Protein AF-A0A2E9VLZ0-F1 (afdb_monomer)

Structure (mmCIF, N/CA/C/O backbone):
data_AF-A0A2E9VLZ0-F1
#
_entry.id   AF-A0A2E9VLZ0-F1
#
loop_
_atom_site.group_PDB
_atom_site.id
_atom_site.type_symbol
_atom_site.label_atom_id
_atom_site.label_alt_id
_atom_site.label_comp_id
_atom_site.label_asym_id
_atom_site.label_entity_id
_atom_site.label_seq_id
_atom_site.pdbx_PDB_ins_code
_atom_site.Cartn_x
_atom_site.Cartn_y
_atom_site.Cartn_z
_atom_site.occupancy
_atom_site.B_iso_or_equiv
_atom_site.auth_seq_id
_atom_site.auth_comp_id
_atom_site.auth_asym_id
_atom_site.auth_atom_id
_atom_site.pdbx_PDB_model_num
ATOM 1 N N . ILE A 1 1 ? 18.991 -5.489 -15.939 1.00 73.06 1 ILE A N 1
ATOM 2 C CA . ILE A 1 1 ? 20.333 -5.704 -16.548 1.00 73.06 1 ILE A CA 1
ATOM 3 C C . ILE A 1 1 ? 20.232 -5.880 -18.065 1.00 73.06 1 ILE A C 1
ATOM 5 O O . ILE A 1 1 ? 20.855 -5.095 -18.763 1.00 73.06 1 ILE A O 1
ATOM 9 N N . SER A 1 2 ? 19.406 -6.803 -18.582 1.00 82.94 2 SER A N 1
ATOM 10 C CA . SER A 1 2 ? 19.211 -7.001 -20.037 1.00 82.94 2 SER A CA 1
ATOM 11 C C . SER A 1 2 ? 18.935 -5.701 -20.814 1.00 82.94 2 SER A C 1
ATOM 13 O O . SER A 1 2 ? 19.609 -5.440 -21.803 1.00 82.94 2 SER A O 1
ATOM 15 N N . ASP A 1 3 ? 18.049 -4.823 -20.329 1.00 86.44 3 ASP A N 1
ATOM 16 C CA . ASP A 1 3 ? 17.773 -3.556 -21.029 1.00 86.44 3 ASP A CA 1
ATOM 17 C C . ASP A 1 3 ? 19.005 -2.662 -21.176 1.00 86.44 3 ASP A C 1
ATOM 19 O O . ASP A 1 3 ? 19.260 -2.152 -22.260 1.00 86.44 3 ASP A O 1
ATOM 23 N N . LYS A 1 4 ? 19.823 -2.537 -20.125 1.00 84.00 4 LYS A N 1
ATOM 24 C CA . LYS A 1 4 ? 21.084 -1.783 -20.180 1.00 84.00 4 LYS A CA 1
ATOM 25 C C . LYS A 1 4 ? 22.075 -2.413 -21.165 1.00 84.00 4 LYS A C 1
ATOM 27 O O . LYS A 1 4 ? 22.739 -1.674 -21.880 1.00 84.00 4 LYS A O 1
ATOM 32 N N . LEU A 1 5 ? 22.141 -3.748 -21.223 1.00 92.00 5 LEU A N 1
ATOM 33 C CA . LEU A 1 5 ? 23.019 -4.486 -22.143 1.00 92.00 5 LEU A CA 1
ATOM 34 C C . LEU A 1 5 ? 22.610 -4.318 -23.611 1.00 92.00 5 LEU A C 1
ATOM 36 O O . LEU A 1 5 ? 23.466 -4.288 -24.485 1.00 92.00 5 LEU A O 1
ATOM 40 N N . HIS A 1 6 ? 21.314 -4.179 -23.882 1.00 93.06 6 HIS A N 1
ATOM 41 C CA . HIS A 1 6 ? 20.790 -3.960 -25.231 1.00 93.06 6 HIS A CA 1
ATOM 42 C C . HIS A 1 6 ? 20.546 -2.480 -25.554 1.00 93.06 6 HIS A C 1
ATOM 44 O O . HIS A 1 6 ? 19.823 -2.181 -26.501 1.00 93.06 6 HIS A O 1
ATOM 50 N N . HIS A 1 7 ? 21.097 -1.551 -24.762 1.00 89.31 7 HIS A N 1
ATOM 51 C CA . HIS A 1 7 ? 20.880 -0.106 -24.909 1.00 89.31 7 HIS A CA 1
ATOM 52 C C . HIS A 1 7 ? 19.392 0.305 -24.967 1.00 89.31 7 HIS A C 1
ATOM 54 O O . HIS A 1 7 ? 19.037 1.336 -25.536 1.00 89.31 7 HIS A O 1
ATOM 60 N N . ARG A 1 8 ? 18.505 -0.486 -24.352 1.00 89.81 8 ARG A N 1
ATOM 61 C CA . ARG A 1 8 ? 17.085 -0.163 -24.187 1.00 89.81 8 ARG A CA 1
ATOM 62 C C . ARG A 1 8 ? 16.882 0.692 -22.942 1.00 89.81 8 ARG A C 1
ATOM 64 O O . ARG A 1 8 ? 17.610 0.582 -21.950 1.00 89.81 8 ARG A O 1
ATOM 71 N N . LYS A 1 9 ? 15.848 1.534 -22.973 1.00 86.62 9 L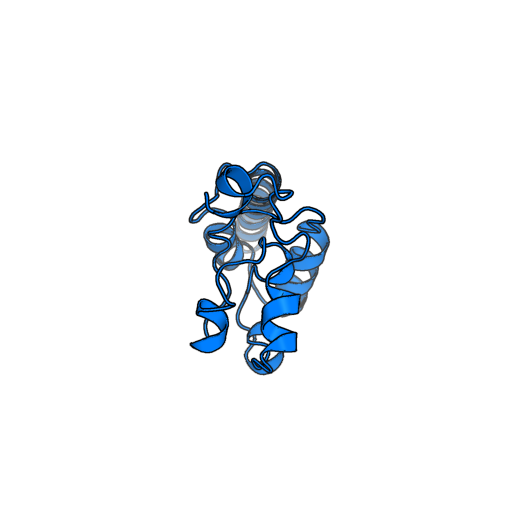YS A N 1
ATOM 72 C CA . LYS A 1 9 ? 15.420 2.293 -21.796 1.00 86.62 9 LYS A CA 1
ATOM 73 C C . LYS A 1 9 ? 14.975 1.307 -20.716 1.00 86.62 9 LYS A C 1
ATOM 75 O O . LYS A 1 9 ? 14.099 0.484 -20.955 1.00 86.62 9 LYS A O 1
ATOM 80 N N . PHE A 1 10 ? 15.588 1.401 -19.538 1.00 86.00 10 PHE A N 1
ATOM 81 C CA . PHE A 1 10 ? 15.165 0.629 -18.377 1.00 86.00 10 PHE A CA 1
ATOM 82 C C . PHE A 1 10 ? 13.757 1.073 -17.984 1.00 86.00 10 PHE A C 1
ATOM 84 O O . PHE A 1 10 ? 13.555 2.241 -17.646 1.00 86.00 10 PHE A O 1
ATOM 91 N N . SER A 1 11 ? 12.800 0.153 -18.077 1.00 82.94 11 SER A N 1
ATOM 92 C CA . SER A 1 11 ? 11.405 0.428 -17.761 1.00 82.94 11 SER A CA 1
ATOM 93 C C . SER A 1 11 ? 11.044 -0.250 -16.451 1.00 82.94 11 SER A C 1
ATOM 95 O O . SER A 1 11 ? 10.895 -1.467 -16.387 1.00 82.94 11 SER A O 1
ATOM 97 N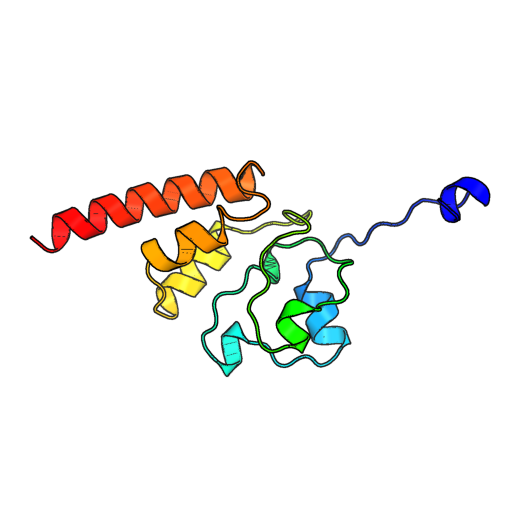 N . VAL A 1 12 ? 10.882 0.557 -15.411 1.00 85.62 12 VAL A N 1
ATOM 98 C CA . VAL A 1 12 ? 10.157 0.156 -14.204 1.00 85.62 12 VAL A CA 1
ATOM 99 C C . VAL A 1 12 ? 8.687 0.532 -14.373 1.00 85.62 12 VAL A C 1
ATOM 101 O O . VAL A 1 12 ? 8.410 1.536 -15.033 1.00 85.62 12 VAL A O 1
ATOM 104 N N . PRO A 1 13 ? 7.745 -0.261 -13.832 1.00 89.44 13 PRO A N 1
ATOM 105 C CA . PRO A 1 13 ? 6.347 0.147 -13.768 1.00 89.44 13 PRO A CA 1
ATOM 106 C C . PRO A 1 13 ? 6.211 1.521 -13.098 1.00 89.44 13 PRO A C 1
ATOM 108 O O . PRO A 1 13 ? 7.008 1.863 -12.230 1.00 89.44 13 PRO A O 1
ATOM 111 N N . ASP A 1 14 ? 5.203 2.298 -13.465 1.00 90.25 14 ASP A N 1
ATOM 112 C CA . ASP A 1 14 ? 4.884 3.604 -12.866 1.00 90.25 14 ASP A CA 1
ATOM 113 C C . ASP A 1 14 ? 3.536 3.593 -12.125 1.00 90.25 14 ASP A C 1
ATOM 115 O O . ASP A 1 14 ? 3.061 4.618 -11.639 1.00 90.25 14 ASP A O 1
ATOM 119 N N . HIS A 1 15 ? 2.923 2.414 -12.012 1.00 94.56 15 HIS A N 1
ATOM 120 C CA . HIS A 1 15 ? 1.615 2.195 -11.407 1.00 94.56 15 HIS A CA 1
ATOM 121 C C . HIS A 1 15 ? 1.700 1.408 -10.092 1.00 94.56 15 HIS A C 1
ATOM 123 O O . HIS A 1 15 ? 2.717 0.790 -9.769 1.00 94.56 15 HIS A O 1
ATOM 129 N N . SER A 1 16 ? 0.602 1.402 -9.332 1.00 97.25 16 SER A N 1
ATOM 130 C CA . SER A 1 16 ? 0.502 0.637 -8.087 1.00 97.25 16 SER A CA 1
ATOM 131 C C . SER A 1 16 ? 0.096 -0.821 -8.304 1.00 97.25 16 SER A C 1
ATOM 133 O O . SER A 1 16 ? -0.535 -1.172 -9.304 1.00 97.25 16 SER A O 1
ATOM 135 N N . VAL A 1 17 ? 0.384 -1.682 -7.325 1.00 97.56 17 VAL A N 1
ATOM 136 C CA . VAL A 1 17 ? 0.034 -3.117 -7.344 1.00 97.56 17 VAL A CA 1
ATOM 137 C C . VAL A 1 17 ? -1.451 -3.360 -7.648 1.00 97.56 17 VAL A C 1
ATOM 139 O O . VAL A 1 17 ? -1.794 -4.375 -8.251 1.00 97.56 17 VAL A O 1
ATOM 142 N N . CYS A 1 18 ? -2.346 -2.427 -7.304 1.00 96.81 18 CYS A N 1
ATOM 143 C CA . CYS A 1 18 ? -3.765 -2.519 -7.652 1.00 9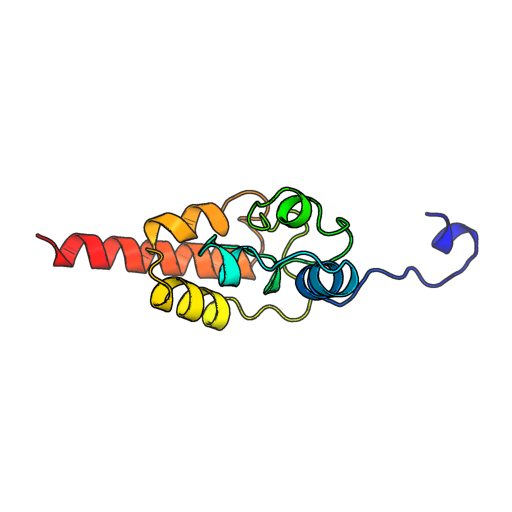6.81 18 CYS A CA 1
ATOM 144 C C . CYS A 1 18 ? -4.019 -2.767 -9.143 1.00 96.81 18 CYS A C 1
ATOM 146 O O . CYS A 1 18 ? -4.890 -3.573 -9.478 1.00 96.81 18 CYS A O 1
ATOM 148 N N . ARG A 1 19 ? -3.266 -2.120 -10.041 1.00 96.38 19 ARG A N 1
ATOM 149 C CA . ARG A 1 19 ? -3.431 -2.330 -11.484 1.00 96.38 19 ARG A CA 1
ATOM 150 C C . ARG A 1 19 ? -3.057 -3.759 -11.880 1.00 96.38 19 ARG A C 1
ATOM 152 O O . ARG A 1 19 ? -3.816 -4.385 -12.616 1.00 96.38 19 ARG A O 1
ATOM 159 N N . ASP A 1 20 ? -1.973 -4.302 -11.327 1.00 97.00 20 ASP A N 1
ATOM 160 C CA . ASP A 1 20 ? -1.569 -5.698 -11.548 1.00 97.00 20 ASP A CA 1
ATOM 161 C C . ASP A 1 20 ? -2.638 -6.673 -11.029 1.00 97.00 20 ASP A C 1
ATOM 163 O O . ASP A 1 20 ? -3.040 -7.582 -11.753 1.00 97.00 20 ASP A O 1
ATOM 167 N N . CYS A 1 21 ? -3.168 -6.449 -9.817 1.00 97.94 21 CYS A N 1
ATOM 168 C CA . CYS A 1 21 ? -4.247 -7.267 -9.252 1.00 97.94 21 CYS A CA 1
ATOM 169 C C . CYS A 1 21 ? -5.463 -7.334 -10.182 1.00 97.94 21 CYS A C 1
ATOM 171 O O . CYS A 1 21 ? -6.015 -8.412 -10.405 1.00 97.94 21 CYS A O 1
ATOM 173 N N . LYS A 1 22 ? -5.887 -6.187 -10.728 1.00 97.12 22 LYS A N 1
ATOM 174 C CA . LYS A 1 22 ? -7.053 -6.110 -11.618 1.00 97.12 22 LYS A CA 1
ATOM 175 C C . LYS A 1 22 ? -6.787 -6.751 -12.974 1.00 97.12 22 LYS A C 1
ATOM 177 O O . LYS A 1 22 ? -7.627 -7.514 -13.432 1.00 97.12 22 LYS A O 1
ATOM 182 N N . LEU A 1 23 ? -5.618 -6.515 -13.572 1.00 97.06 23 LEU A N 1
ATOM 183 C CA . LEU A 1 23 ? -5.224 -7.160 -14.830 1.00 97.06 23 LEU A CA 1
ATOM 184 C C . LEU A 1 23 ? -5.142 -8.689 -14.704 1.00 97.06 23 LEU A C 1
ATOM 186 O O . LEU A 1 23 ? -5.399 -9.401 -15.669 1.00 97.06 23 LEU A O 1
ATOM 190 N N . GLN A 1 24 ? -4.814 -9.197 -13.514 1.00 97.06 24 GLN A N 1
ATOM 191 C CA . GLN A 1 24 ? -4.761 -10.630 -13.221 1.00 97.06 24 GLN A CA 1
ATOM 192 C C . GLN A 1 24 ? -6.082 -11.217 -12.695 1.00 97.06 24 GLN A C 1
ATOM 194 O O . GLN A 1 24 ? -6.105 -12.384 -12.308 1.00 97.06 24 GLN A O 1
ATOM 199 N N . ASN A 1 25 ? -7.175 -10.444 -12.671 1.00 97.38 25 ASN A N 1
ATOM 200 C CA . ASN A 1 25 ? -8.480 -10.858 -12.139 1.00 97.38 25 ASN A CA 1
ATOM 201 C C . ASN A 1 25 ? -8.432 -11.364 -10.684 1.00 97.38 25 ASN A C 1
ATOM 203 O O . ASN A 1 25 ? -9.204 -12.236 -10.285 1.00 97.38 25 ASN A O 1
ATOM 207 N N . ILE A 1 26 ? -7.531 -10.814 -9.869 1.00 98.06 26 ILE A N 1
ATOM 208 C CA . ILE A 1 26 ? -7.466 -11.130 -8.443 1.00 98.06 26 ILE A CA 1
ATOM 209 C C . ILE A 1 26 ? -8.605 -10.395 -7.729 1.00 98.06 26 ILE A C 1
ATOM 211 O O . ILE A 1 26 ? -8.735 -9.168 -7.812 1.00 98.06 26 ILE A O 1
ATOM 215 N N . VAL A 1 27 ? -9.431 -11.149 -6.999 1.00 97.81 27 VAL A N 1
ATOM 216 C CA . VAL A 1 27 ? -10.500 -10.592 -6.160 1.00 97.81 27 VAL A CA 1
ATOM 217 C C . VAL A 1 27 ? -9.885 -9.662 -5.112 1.00 97.81 27 VAL A C 1
ATOM 219 O O . VAL A 1 27 ? -8.953 -10.038 -4.402 1.00 97.81 27 VAL A O 1
ATOM 222 N N . CYS A 1 28 ? -10.401 -8.434 -5.017 1.00 98.00 28 CYS A N 1
ATOM 223 C CA . CYS A 1 28 ? -9.885 -7.441 -4.077 1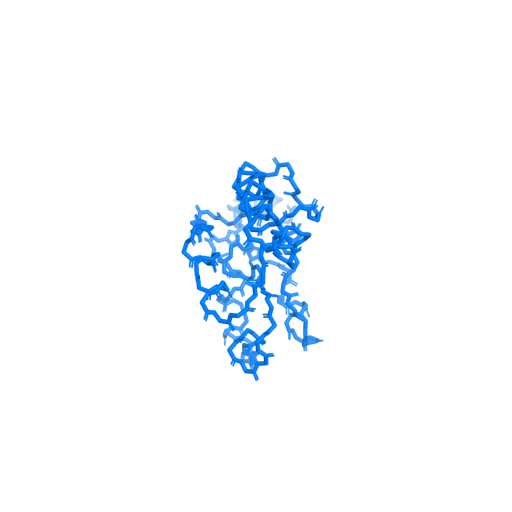.00 98.00 28 CYS A CA 1
ATOM 224 C C . CYS A 1 28 ? -10.150 -7.891 -2.638 1.00 98.00 28 CYS A C 1
ATOM 226 O O . CYS A 1 28 ? -11.302 -7.940 -2.219 1.00 98.00 28 CYS A O 1
ATOM 228 N N . VAL A 1 29 ? -9.089 -8.192 -1.888 1.00 98.00 29 VAL A N 1
ATOM 229 C CA . VAL A 1 29 ? -9.188 -8.671 -0.501 1.00 98.00 29 VAL A CA 1
ATOM 230 C C . VAL A 1 29 ? -9.756 -7.622 0.454 1.00 98.00 29 VAL A C 1
ATOM 232 O O . VAL A 1 29 ? -10.474 -7.987 1.375 1.00 98.00 29 VAL A O 1
ATOM 235 N N . SER A 1 30 ? -9.505 -6.335 0.206 1.00 97.25 30 SER A N 1
ATOM 236 C CA . SER A 1 30 ? -10.057 -5.256 1.033 1.00 97.25 30 SER A CA 1
ATOM 237 C C . SER A 1 30 ? -11.563 -5.143 0.854 1.00 97.25 30 SER A C 1
ATOM 239 O O . SER A 1 30 ? -12.295 -5.185 1.823 1.00 97.25 30 SER A O 1
ATOM 241 N N . VAL A 1 31 ? -12.050 -5.147 -0.388 1.00 96.56 31 VAL A N 1
ATOM 242 C CA . VAL A 1 31 ? -13.495 -5.038 -0.653 1.00 96.56 31 VAL A CA 1
ATOM 243 C C . VAL A 1 31 ? -14.243 -6.333 -0.331 1.00 96.56 31 VAL A C 1
ATOM 245 O O . VAL A 1 31 ? -15.331 -6.301 0.225 1.00 96.56 31 VAL A O 1
ATOM 248 N N . ALA A 1 32 ? -13.697 -7.489 -0.711 1.00 97.19 32 ALA A N 1
ATOM 249 C CA . ALA A 1 32 ? -14.415 -8.756 -0.582 1.00 97.19 32 ALA A CA 1
ATOM 250 C C . ALA A 1 32 ? -14.333 -9.366 0.824 1.00 97.19 32 ALA A C 1
ATOM 252 O O . ALA A 1 32 ? -15.095 -10.284 1.120 1.00 97.19 32 ALA A O 1
ATOM 253 N N . ARG A 1 33 ? -13.358 -8.950 1.643 1.00 96.12 33 ARG A N 1
ATOM 254 C CA . ARG A 1 33 ? -13.064 -9.585 2.937 1.00 96.12 33 ARG A CA 1
ATOM 255 C C . ARG A 1 33 ? -12.721 -8.605 4.063 1.00 96.12 33 ARG A C 1
ATOM 257 O O . ARG A 1 33 ? -12.403 -9.089 5.142 1.00 96.12 33 ARG A O 1
ATOM 264 N N . GLY A 1 34 ? -12.721 -7.290 3.826 1.00 96.06 34 GLY A N 1
ATOM 265 C CA . GLY A 1 34 ? -12.318 -6.303 4.839 1.00 96.06 34 GLY A CA 1
ATOM 266 C C . GLY A 1 34 ? -10.862 -6.464 5.288 1.00 96.06 34 GLY A C 1
ATOM 267 O O . GLY A 1 34 ? -10.543 -6.266 6.451 1.00 96.06 34 GLY A O 1
ATOM 268 N N . ILE A 1 35 ? -9.970 -6.947 4.411 1.00 97.62 35 ILE A N 1
ATOM 269 C CA . ILE A 1 35 ? -8.550 -7.123 4.758 1.00 97.62 35 ILE A CA 1
ATOM 270 C C . ILE A 1 35 ? -7.783 -5.837 4.411 1.00 97.62 35 ILE A C 1
ATOM 272 O O . ILE A 1 35 ? -7.755 -5.457 3.228 1.00 97.62 35 ILE A O 1
ATOM 276 N N . PRO A 1 36 ? -7.079 -5.208 5.370 1.00 97.69 36 PRO A N 1
ATOM 277 C CA . PRO A 1 36 ? -6.344 -3.982 5.107 1.00 97.69 36 PRO A CA 1
ATOM 278 C C . PRO A 1 36 ? -5.162 -4.280 4.172 1.00 97.69 36 PRO A C 1
ATOM 280 O O . PRO A 1 36 ? -4.498 -5.318 4.260 1.00 97.69 36 PRO A O 1
ATOM 283 N N . CYS A 1 37 ? -4.939 -3.411 3.186 1.00 98.00 37 CYS A N 1
ATOM 284 C CA . CYS A 1 37 ? -4.045 -3.697 2.064 1.00 98.00 37 CYS A CA 1
ATOM 285 C C . CYS A 1 37 ? -3.353 -2.429 1.566 1.00 98.00 37 CYS A C 1
ATOM 287 O O . CYS A 1 37 ? -4.020 -1.503 1.112 1.00 98.00 37 CYS A O 1
ATOM 289 N N . LEU A 1 38 ? -2.017 -2.431 1.513 1.00 98.00 38 LEU A N 1
ATOM 290 C CA . LEU A 1 38 ? -1.233 -1.316 0.956 1.00 98.00 38 LEU A CA 1
ATOM 291 C C . LEU A 1 38 ? -1.112 -1.341 -0.571 1.00 98.00 38 LEU A C 1
ATOM 293 O O . LEU A 1 38 ? -0.373 -0.550 -1.154 1.00 98.00 38 LEU A O 1
ATOM 297 N N . GLY A 1 39 ? -1.834 -2.235 -1.249 1.00 97.69 39 GLY A N 1
ATOM 298 C CA . GLY A 1 39 ? -1.774 -2.405 -2.703 1.00 97.69 39 GLY A CA 1
ATOM 299 C C . GLY A 1 39 ? -1.960 -1.104 -3.499 1.00 97.69 39 GLY A C 1
ATOM 300 O O . GLY A 1 39 ? -1.234 -0.919 -4.476 1.00 97.69 39 GLY A O 1
ATOM 301 N N . PRO A 1 40 ? -2.856 -0.180 -3.089 1.00 97.06 40 PRO A N 1
ATOM 302 C CA . PRO A 1 40 ? -3.021 1.111 -3.759 1.00 97.06 40 PRO A CA 1
ATOM 303 C C . PRO A 1 40 ? -1.789 2.015 -3.687 1.00 97.06 40 PRO A C 1
ATOM 305 O O . PRO A 1 40 ? -1.575 2.807 -4.597 1.00 97.06 40 PRO A O 1
ATOM 308 N N . LEU A 1 41 ? -0.987 1.872 -2.632 1.00 97.50 41 LEU A N 1
ATOM 309 C CA . LEU A 1 41 ? 0.168 2.716 -2.330 1.00 97.50 41 LEU A CA 1
ATOM 310 C C . LEU A 1 41 ? 1.491 2.081 -2.747 1.00 97.50 41 LEU A C 1
ATOM 312 O O . LEU A 1 41 ? 2.515 2.741 -2.697 1.00 97.50 41 LEU A O 1
ATOM 316 N N . THR A 1 42 ? 1.500 0.800 -3.113 1.00 97.44 42 THR A N 1
ATOM 317 C CA . THR A 1 42 ? 2.740 0.045 -3.317 1.00 97.44 42 THR A CA 1
ATOM 318 C C . THR A 1 42 ? 3.132 0.012 -4.782 1.00 97.44 42 THR A C 1
ATOM 320 O O . THR A 1 42 ? 2.295 -0.278 -5.639 1.00 97.44 42 THR A O 1
ATOM 323 N N . GLN A 1 43 ? 4.412 0.233 -5.063 1.00 96.69 43 GLN A N 1
ATOM 324 C CA . GLN A 1 43 ? 5.007 0.118 -6.389 1.00 96.69 43 GLN A CA 1
ATOM 325 C C . GLN A 1 43 ? 4.799 -1.283 -7.001 1.00 96.69 43 GLN A C 1
ATOM 327 O O . GLN A 1 43 ? 5.043 -2.307 -6.359 1.00 96.69 43 GLN A O 1
ATOM 332 N N . ALA A 1 44 ? 4.342 -1.338 -8.255 1.00 96.19 44 ALA A N 1
ATOM 333 C CA . ALA A 1 44 ? 4.121 -2.593 -8.975 1.00 96.19 44 ALA A CA 1
ATOM 334 C C . ALA A 1 44 ? 5.428 -3.304 -9.381 1.00 96.19 44 ALA A C 1
ATOM 336 O O . ALA A 1 44 ? 6.514 -2.722 -9.363 1.00 96.19 44 ALA A O 1
ATOM 337 N N . GLY A 1 45 ? 5.309 -4.575 -9.785 1.00 94.44 45 GLY A N 1
ATOM 338 C CA . GLY A 1 45 ? 6.438 -5.416 -10.217 1.00 94.44 45 GLY A CA 1
ATOM 339 C C . GLY A 1 45 ? 6.621 -6.711 -9.418 1.00 94.44 45 GLY A C 1
ATOM 340 O O . GLY A 1 45 ? 7.334 -7.605 -9.863 1.00 94.44 45 GLY A O 1
ATOM 341 N N . CYS A 1 46 ? 5.938 -6.862 -8.280 1.00 95.31 46 CYS A N 1
ATOM 342 C CA . CYS A 1 46 ? 5.958 -8.087 -7.467 1.00 95.31 46 CYS A CA 1
ATOM 343 C C . CYS A 1 46 ? 4.992 -9.179 -7.967 1.00 95.31 46 CYS A C 1
ATOM 345 O O . CYS A 1 46 ? 4.871 -10.236 -7.348 1.00 95.31 46 CYS A O 1
ATOM 347 N N . GLY A 1 47 ? 4.255 -8.912 -9.052 1.00 95.31 47 GLY A N 1
ATOM 348 C CA . GLY A 1 47 ? 3.281 -9.841 -9.628 1.00 95.31 47 GLY A CA 1
ATOM 349 C C . GLY A 1 47 ? 2.043 -10.074 -8.758 1.00 95.31 47 GLY A C 1
ATOM 350 O O . GLY A 1 47 ? 1.434 -11.135 -8.866 1.00 95.31 47 GLY A O 1
ATOM 351 N N . ALA A 1 48 ? 1.700 -9.122 -7.879 1.00 97.25 48 ALA A N 1
ATOM 352 C CA . ALA A 1 48 ? 0.542 -9.195 -6.981 1.00 97.25 48 ALA A CA 1
ATOM 353 C C . ALA A 1 48 ? 0.480 -10.496 -6.152 1.00 97.25 48 ALA A C 1
ATOM 355 O O . ALA A 1 48 ? -0.594 -11.048 -5.895 1.00 97.25 48 ALA A O 1
ATOM 356 N N . ILE A 1 49 ? 1.643 -10.990 -5.713 1.00 97.25 49 ILE A N 1
ATOM 357 C CA . ILE A 1 49 ? 1.749 -12.295 -5.056 1.00 97.25 49 ILE A CA 1
ATOM 358 C C . ILE A 1 49 ? 0.932 -12.383 -3.756 1.00 97.25 49 ILE A C 1
ATOM 360 O O . ILE A 1 49 ? 0.215 -13.360 -3.571 1.00 97.25 49 ILE A O 1
ATOM 364 N N . CYS A 1 50 ? 0.955 -11.372 -2.876 1.00 97.62 50 CYS A N 1
ATOM 365 C CA . CYS A 1 50 ? 0.225 -11.448 -1.599 1.00 97.62 50 CYS A CA 1
ATOM 366 C C . CYS A 1 50 ? -1.304 -11.516 -1.803 1.00 97.62 50 CYS A C 1
ATOM 368 O O . CYS A 1 50 ? -1.924 -12.445 -1.276 1.00 97.62 50 CYS A O 1
ATOM 370 N N . PRO A 1 51 ? -1.920 -10.631 -2.619 1.00 97.88 51 PRO A N 1
ATOM 371 C CA . PRO A 1 51 ? -3.353 -10.711 -2.916 1.00 97.88 51 PRO A CA 1
ATOM 372 C C . PRO A 1 51 ? -3.774 -12.011 -3.608 1.00 97.88 51 PRO A C 1
ATOM 374 O O . PRO A 1 51 ? -4.860 -12.522 -3.331 1.00 97.88 51 PRO A O 1
ATOM 377 N N . ARG A 1 52 ? -2.908 -12.595 -4.450 1.00 97.12 52 ARG A N 1
ATOM 378 C CA . ARG A 1 52 ? -3.160 -13.893 -5.101 1.00 97.12 52 ARG A CA 1
ATOM 379 C C . ARG A 1 52 ? -3.368 -15.027 -4.095 1.00 97.12 52 ARG A C 1
ATOM 381 O O . ARG A 1 52 ? -4.152 -15.933 -4.353 1.00 97.12 52 ARG A O 1
ATOM 388 N N . PHE A 1 53 ? -2.705 -14.943 -2.944 1.00 97.12 53 PHE A N 1
ATOM 389 C CA . PHE A 1 53 ? -2.848 -15.874 -1.823 1.00 97.12 53 PHE A CA 1
ATOM 390 C C . PHE A 1 53 ? -3.731 -15.316 -0.701 1.00 97.12 53 PHE A C 1
ATOM 392 O O . PHE A 1 53 ? -3.571 -15.682 0.462 1.00 97.12 53 PHE A O 1
ATOM 399 N N . HIS A 1 54 ? -4.679 -14.441 -1.046 1.00 96.50 54 HIS A N 1
ATOM 400 C CA . HIS A 1 54 ? -5.702 -13.931 -0.136 1.00 96.50 54 HIS A CA 1
ATOM 401 C C . HIS A 1 54 ? -5.185 -13.134 1.068 1.00 96.50 54 HIS A C 1
ATOM 403 O O . HIS A 1 54 ? -5.822 -13.116 2.121 1.00 96.50 54 HIS A O 1
ATOM 409 N N . ARG A 1 55 ? -4.050 -12.451 0.914 1.00 97.00 55 ARG A N 1
ATOM 410 C CA . ARG A 1 55 ? -3.508 -11.544 1.931 1.00 97.00 55 ARG A CA 1
ATOM 411 C C . ARG A 1 55 ? -3.509 -10.102 1.442 1.00 97.00 55 ARG A C 1
ATOM 413 O O . ARG A 1 55 ? -3.407 -9.847 0.242 1.00 97.00 55 ARG A O 1
ATOM 420 N N . GLY A 1 56 ? -3.573 -9.159 2.379 1.00 97.44 56 GLY A N 1
ATOM 421 C CA . GLY A 1 56 ? -3.275 -7.757 2.100 1.00 97.44 56 GLY A CA 1
ATOM 422 C C . GLY A 1 56 ? -1.858 -7.601 1.542 1.00 97.44 56 GLY A C 1
ATOM 423 O O . GLY A 1 56 ? -0.954 -8.373 1.866 1.00 97.44 56 GLY A O 1
ATOM 424 N N . CYS A 1 57 ? -1.657 -6.622 0.664 1.00 98.00 57 CYS A N 1
ATOM 425 C CA . CYS A 1 57 ? -0.318 -6.246 0.229 1.00 98.00 57 CYS A CA 1
ATOM 426 C C . CYS A 1 57 ? 0.431 -5.591 1.394 1.00 98.00 57 CYS A C 1
ATOM 428 O O . CYS A 1 57 ? -0.113 -4.708 2.055 1.00 98.00 57 CYS A O 1
ATOM 430 N N . TYR A 1 58 ? 1.679 -6.009 1.600 1.00 96.94 58 TYR A N 1
ATOM 43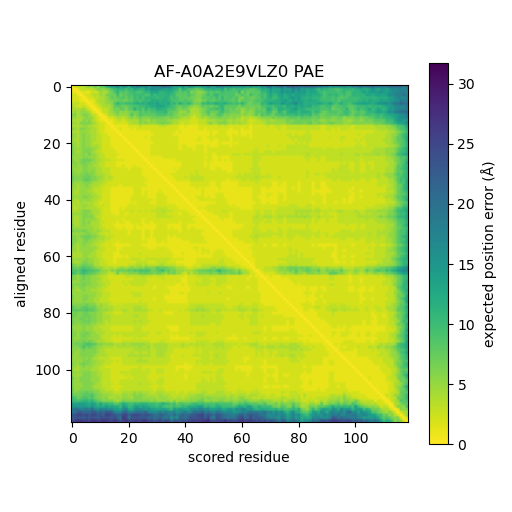1 C CA . TYR A 1 58 ? 2.517 -5.560 2.71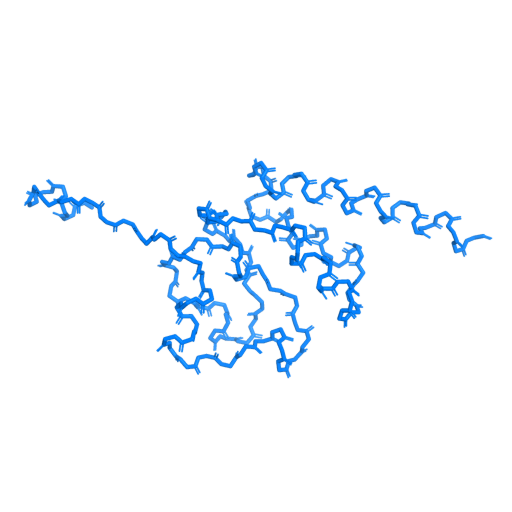4 1.00 96.94 58 TYR A CA 1
ATOM 432 C C . TYR A 1 58 ? 3.347 -4.304 2.429 1.00 96.94 58 TYR A C 1
ATOM 434 O O .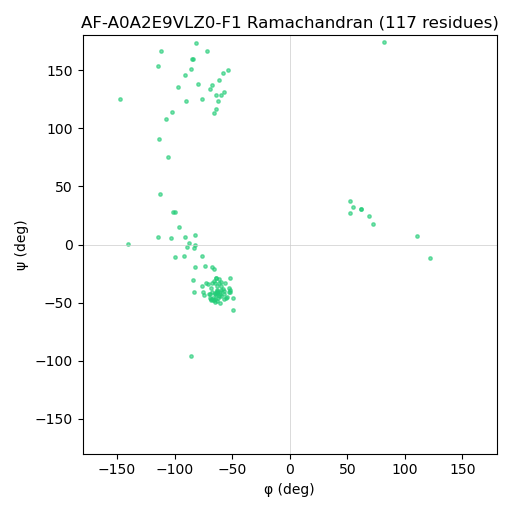 TYR A 1 58 ? 4.107 -3.886 3.292 1.00 96.94 58 TYR A O 1
ATOM 442 N N . GLY A 1 59 ? 3.295 -3.738 1.220 1.00 96.81 59 GLY A N 1
ATOM 443 C CA . GLY A 1 59 ? 4.100 -2.550 0.915 1.00 96.81 59 GLY A CA 1
ATOM 444 C C . GLY A 1 59 ? 5.600 -2.795 0.755 1.00 96.81 59 GLY A C 1
ATOM 445 O O . GLY A 1 59 ? 6.376 -1.847 0.810 1.00 96.81 59 GLY A O 1
ATOM 446 N N . CYS A 1 60 ? 6.045 -4.039 0.536 1.00 96.69 60 CYS A N 1
ATOM 447 C CA . CYS A 1 60 ? 7.474 -4.382 0.507 1.00 96.69 60 CYS A CA 1
ATOM 448 C C . CYS A 1 60 ? 8.271 -3.766 -0.658 1.00 96.69 60 CYS A C 1
ATOM 450 O O . CYS A 1 60 ? 9.484 -3.633 -0.544 1.00 96.69 60 CYS A O 1
ATOM 452 N N . PHE A 1 61 ? 7.621 -3.363 -1.754 1.00 95.81 61 PHE A N 1
ATOM 453 C CA . PHE A 1 61 ? 8.282 -2.688 -2.885 1.00 95.81 61 PHE A CA 1
ATOM 454 C C . PHE A 1 61 ? 8.356 -1.161 -2.704 1.00 95.81 61 PHE A C 1
ATOM 456 O O . PHE A 1 61 ? 8.889 -0.470 -3.568 1.00 95.81 61 PHE A O 1
ATOM 463 N N . GLY A 1 62 ? 7.854 -0.649 -1.576 1.00 95.31 62 GLY A N 1
ATOM 464 C CA . GLY A 1 62 ? 7.845 0.771 -1.250 1.00 95.31 62 GLY A CA 1
ATOM 465 C C . GLY A 1 62 ? 6.685 1.537 -1.892 1.00 95.31 62 GLY A C 1
ATOM 466 O O . GLY A 1 62 ? 5.903 0.957 -2.661 1.00 95.31 62 GLY A O 1
ATOM 467 N N . PRO A 1 63 ? 6.549 2.828 -1.547 1.00 96.19 63 PRO A N 1
ATOM 468 C CA . PRO A 1 63 ? 5.520 3.697 -2.094 1.00 96.19 63 PRO A CA 1
ATOM 469 C C . PRO A 1 63 ? 5.663 3.849 -3.615 1.00 96.19 63 PRO A C 1
ATOM 471 O O . PRO A 1 63 ? 6.771 3.905 -4.151 1.00 96.19 63 PRO A O 1
ATOM 474 N N . CYS A 1 64 ? 4.539 3.889 -4.327 1.00 95.50 64 CYS A N 1
ATOM 475 C CA . CYS A 1 64 ? 4.506 4.166 -5.761 1.00 95.50 64 CYS A CA 1
ATOM 476 C C . CYS A 1 64 ? 4.581 5.678 -6.041 1.00 95.50 64 CYS A C 1
ATOM 478 O O . CYS A 1 64 ? 4.505 6.511 -5.139 1.00 95.50 64 CYS A O 1
ATOM 480 N N . HIS A 1 65 ? 4.699 6.056 -7.317 1.00 88.69 65 HIS A N 1
ATOM 481 C CA . HIS A 1 65 ? 4.862 7.463 -7.699 1.00 88.69 65 HIS A CA 1
ATOM 482 C C . HIS A 1 65 ? 3.723 8.383 -7.215 1.00 88.69 65 HIS A C 1
ATOM 484 O O . HIS A 1 65 ? 3.977 9.513 -6.807 1.00 88.69 65 HIS A O 1
ATOM 490 N N . GLN A 1 66 ? 2.475 7.907 -7.241 1.00 86.75 66 GLN A N 1
ATOM 491 C CA . GLN A 1 66 ? 1.311 8.646 -6.747 1.00 86.75 66 GLN A CA 1
ATOM 492 C C . GLN A 1 66 ? 0.730 7.947 -5.521 1.00 86.75 66 GLN A C 1
ATOM 494 O O . GLN A 1 66 ? -0.137 7.081 -5.633 1.00 86.75 66 GLN A O 1
ATOM 499 N N . THR A 1 67 ? 1.217 8.341 -4.347 1.00 92.12 67 THR A N 1
ATOM 500 C CA . THR A 1 67 ? 0.811 7.754 -3.070 1.00 92.12 67 THR A CA 1
ATOM 501 C C . THR A 1 67 ? -0.170 8.683 -2.348 1.00 92.12 67 THR A C 1
ATOM 503 O O . THR A 1 67 ? 0.201 9.780 -1.942 1.00 92.12 67 THR A O 1
ATOM 506 N N . ASN A 1 68 ? -1.423 8.247 -2.174 1.00 95.94 68 ASN A N 1
ATOM 507 C CA . ASN A 1 68 ? -2.434 8.943 -1.364 1.00 95.94 68 ASN A CA 1
ATOM 508 C C . ASN A 1 68 ? -2.647 8.195 -0.040 1.00 95.94 68 ASN A C 1
ATOM 510 O O . ASN A 1 68 ? -3.614 7.443 0.110 1.00 95.94 68 ASN A O 1
ATOM 514 N N . THR A 1 69 ? -1.693 8.340 0.884 1.00 97.00 69 THR A N 1
ATOM 515 C CA . THR A 1 69 ? -1.734 7.648 2.178 1.00 97.00 69 THR A CA 1
ATOM 516 C C . THR A 1 69 ? -2.934 8.077 3.018 1.00 97.00 69 THR A C 1
ATOM 518 O O . THR A 1 69 ? -3.608 7.212 3.575 1.00 97.00 69 THR A O 1
ATOM 521 N N . ASP A 1 70 ? -3.247 9.373 3.044 1.00 96.38 70 ASP A N 1
ATOM 522 C CA . ASP A 1 70 ? -4.366 9.935 3.808 1.00 96.38 70 ASP A CA 1
ATOM 523 C C . ASP A 1 70 ? -5.699 9.347 3.336 1.00 96.38 70 ASP A C 1
ATOM 525 O O . ASP A 1 70 ? -6.447 8.776 4.123 1.00 96.38 70 ASP A O 1
ATOM 529 N N . GLY A 1 71 ? -5.952 9.366 2.023 1.00 97.12 71 GLY A N 1
ATOM 530 C CA . GLY A 1 71 ? -7.191 8.831 1.461 1.00 97.12 71 GLY A CA 1
ATOM 531 C C . GLY A 1 71 ? -7.367 7.326 1.678 1.00 97.12 71 GLY A C 1
ATOM 532 O O . GLY A 1 71 ? -8.490 6.875 1.902 1.00 97.12 71 GLY A O 1
ATOM 533 N N . LEU A 1 72 ? -6.283 6.537 1.630 1.00 97.31 72 LEU A N 1
ATOM 534 C CA . LEU A 1 72 ? -6.372 5.109 1.953 1.00 97.31 72 LEU A CA 1
ATOM 535 C C . LEU A 1 72 ? -6.653 4.893 3.443 1.00 97.31 72 LEU A C 1
ATOM 537 O O . LEU A 1 72 ? -7.468 4.042 3.787 1.00 97.31 72 LEU A O 1
ATOM 541 N N . THR A 1 73 ? -5.982 5.647 4.308 1.00 97.69 73 THR A N 1
ATOM 542 C CA . THR A 1 73 ? -6.115 5.520 5.763 1.00 97.69 73 THR A CA 1
ATOM 543 C C . THR A 1 73 ? -7.524 5.898 6.210 1.00 97.69 73 THR A C 1
ATOM 545 O O . THR A 1 73 ? -8.175 5.113 6.893 1.00 97.69 73 THR A O 1
ATOM 548 N N . ASP A 1 74 ? -8.049 7.022 5.720 1.00 97.44 74 ASP A N 1
ATOM 549 C CA . ASP A 1 74 ? -9.428 7.451 5.961 1.00 97.44 74 ASP A CA 1
ATOM 550 C C . ASP A 1 74 ? -10.446 6.397 5.517 1.00 97.44 74 ASP A C 1
ATOM 552 O O . ASP A 1 74 ? -11.462 6.187 6.179 1.00 97.44 74 ASP A O 1
ATOM 556 N N . TRP A 1 75 ? -10.204 5.750 4.372 1.00 97.44 75 TRP A N 1
ATOM 557 C CA . TRP A 1 75 ? -11.073 4.685 3.882 1.00 97.44 75 TRP A CA 1
ATOM 558 C C . TRP A 1 75 ? -11.019 3.450 4.787 1.00 97.44 75 TRP A C 1
ATOM 560 O O . TRP A 1 75 ? -12.074 2.939 5.147 1.00 97.44 75 TRP A O 1
ATOM 570 N N . LEU A 1 76 ? -9.825 3.009 5.194 1.00 97.38 76 LEU A N 1
ATOM 571 C CA . LEU A 1 76 ? -9.647 1.850 6.076 1.00 97.38 76 LEU A CA 1
ATOM 572 C C . LEU A 1 76 ? -10.280 2.069 7.455 1.00 97.38 76 LEU A C 1
ATOM 574 O O . LEU A 1 76 ? -10.935 1.168 7.970 1.00 97.38 76 LEU A O 1
ATOM 578 N N . ILE A 1 77 ? -10.141 3.270 8.021 1.00 96.81 77 ILE A N 1
ATOM 579 C CA . ILE A 1 77 ? -10.775 3.622 9.298 1.00 96.81 77 ILE A CA 1
ATOM 580 C C . ILE A 1 77 ? -12.302 3.606 9.162 1.00 96.81 77 ILE A C 1
ATOM 582 O O . ILE A 1 77 ? -12.997 3.038 10.000 1.00 96.81 77 ILE A O 1
ATOM 586 N N . LYS A 1 78 ? -12.848 4.163 8.070 1.00 96.19 78 LYS A N 1
ATOM 587 C CA . LYS A 1 78 ? -14.296 4.111 7.786 1.00 96.19 78 LYS A CA 1
ATOM 588 C C . LYS A 1 78 ? -14.815 2.690 7.555 1.00 96.19 78 LYS A C 1
ATOM 590 O O . LYS A 1 78 ? -15.985 2.440 7.828 1.00 96.19 78 LYS A O 1
ATOM 595 N N . ASP A 1 79 ? -13.971 1.792 7.051 1.00 95.62 79 ASP A N 1
ATOM 596 C CA . ASP A 1 79 ? -14.277 0.366 6.868 1.00 95.62 79 ASP A CA 1
ATOM 597 C C . ASP A 1 79 ? -14.229 -0.424 8.193 1.00 95.62 79 ASP A C 1
ATOM 599 O O . ASP A 1 79 ? -14.687 -1.562 8.249 1.00 95.62 79 ASP A O 1
ATOM 603 N N . GLY A 1 80 ? -13.742 0.194 9.279 1.00 95.88 80 GLY A N 1
ATOM 604 C CA . GLY A 1 80 ? -13.769 -0.354 10.638 1.00 95.88 80 GLY A CA 1
ATOM 605 C C . GLY A 1 80 ? -12.409 -0.752 11.213 1.00 95.88 80 GLY A C 1
ATOM 606 O O . GLY A 1 80 ? -12.376 -1.341 12.291 1.00 95.88 80 GLY A O 1
ATOM 607 N N . HIS A 1 81 ? -11.300 -0.444 10.535 1.00 97.06 81 HIS A N 1
ATOM 608 C CA . HIS A 1 81 ? -9.958 -0.704 11.062 1.00 97.06 81 HIS A CA 1
ATOM 609 C C . HIS A 1 81 ? -9.523 0.351 12.077 1.00 97.06 81 HIS A C 1
ATOM 611 O O . HIS A 1 81 ? -9.712 1.547 11.856 1.00 97.06 81 HIS A O 1
ATOM 617 N N . SER A 1 82 ? -8.888 -0.082 13.164 1.00 96.44 82 SER A N 1
ATOM 618 C CA . SER A 1 82 ? -8.354 0.836 14.174 1.00 96.44 82 SER A CA 1
ATOM 619 C C . SER A 1 82 ? -6.974 1.373 13.799 1.00 96.44 82 SER A C 1
ATOM 621 O O . SER A 1 82 ? -6.225 0.760 13.030 1.00 96.44 82 SER A O 1
ATOM 623 N N . SER A 1 83 ? -6.597 2.502 14.401 1.00 96.31 83 SER A N 1
ATOM 624 C CA . SER A 1 83 ? -5.253 3.065 14.268 1.00 96.31 83 SER A CA 1
ATOM 625 C C . SER A 1 83 ? -4.177 2.033 14.654 1.00 96.31 83 SER A C 1
ATOM 627 O O . SER A 1 83 ? -3.245 1.805 13.876 1.00 96.31 83 SER A O 1
ATOM 629 N N . ALA A 1 84 ? -4.366 1.310 15.767 1.00 95.81 84 ALA A N 1
ATOM 630 C CA . ALA A 1 84 ? -3.515 0.198 16.204 1.00 95.81 84 ALA A CA 1
ATOM 631 C C . ALA A 1 84 ? -3.297 -0.895 15.140 1.00 95.81 84 ALA A C 1
ATOM 633 O O . ALA A 1 84 ? -2.180 -1.397 14.998 1.00 95.81 84 ALA A O 1
ATOM 634 N N . GLU A 1 85 ? -4.331 -1.273 14.380 1.00 95.44 85 GLU A N 1
ATOM 635 C CA . GLU A 1 85 ? -4.221 -2.284 13.316 1.00 95.44 85 GLU A CA 1
ATOM 636 C C . GLU A 1 85 ? -3.425 -1.777 12.106 1.00 95.44 85 GLU A C 1
ATOM 638 O O . GLU A 1 85 ? -2.716 -2.546 11.447 1.00 95.44 85 GLU A O 1
ATOM 643 N N . LEU A 1 86 ? -3.530 -0.481 11.802 1.00 97.12 86 LEU A N 1
ATOM 644 C CA . LEU A 1 86 ? -2.916 0.123 10.621 1.00 97.12 86 LEU A CA 1
ATOM 645 C C . LEU A 1 86 ? -1.446 0.503 10.833 1.00 97.12 86 LEU A C 1
ATOM 647 O O . LEU A 1 86 ? -0.661 0.430 9.885 1.00 97.12 86 LEU A O 1
ATOM 651 N N . ILE A 1 87 ? -1.034 0.850 12.056 1.00 97.81 87 ILE A N 1
ATOM 652 C CA . ILE A 1 87 ? 0.367 1.161 12.395 1.00 97.81 87 ILE A CA 1
ATOM 653 C C . ILE A 1 87 ? 1.351 0.087 11.894 1.00 97.81 87 ILE A C 1
ATOM 655 O O . ILE A 1 87 ? 2.258 0.433 11.127 1.00 97.81 87 ILE A O 1
ATOM 659 N N . PRO A 1 88 ? 1.206 -1.209 12.249 1.00 96.38 88 PRO A N 1
ATOM 660 C CA . PRO A 1 88 ? 2.138 -2.236 11.800 1.00 96.38 88 PRO A CA 1
ATOM 661 C C . PRO A 1 88 ? 2.052 -2.475 10.295 1.00 96.38 88 PRO A C 1
ATOM 663 O O . PRO A 1 88 ? 2.996 -3.002 9.723 1.00 96.38 88 PRO A O 1
ATOM 666 N N . LEU A 1 89 ? 0.963 -2.092 9.624 1.00 96.06 89 LEU A N 1
ATOM 667 C CA . LEU A 1 89 ? 0.875 -2.207 8.175 1.00 96.06 89 LEU A CA 1
ATOM 668 C C . LEU A 1 89 ? 1.818 -1.205 7.489 1.00 96.06 89 LEU A C 1
ATOM 670 O O . LEU A 1 89 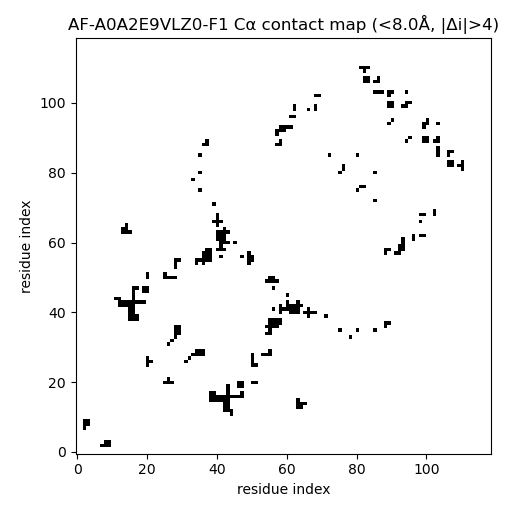? 2.568 -1.600 6.596 1.00 96.06 89 LEU A O 1
ATOM 674 N N . PHE A 1 90 ? 1.825 0.056 7.933 1.00 97.56 90 PHE A N 1
ATOM 675 C CA . PHE A 1 90 ? 2.699 1.107 7.393 1.00 97.56 90 PHE A CA 1
ATOM 676 C C . PHE A 1 90 ? 4.156 0.985 7.864 1.00 97.56 90 PHE A C 1
ATOM 678 O O . PHE A 1 90 ? 5.073 1.244 7.086 1.00 97.56 90 PHE A O 1
ATOM 685 N N . LEU A 1 91 ? 4.391 0.548 9.104 1.00 97.12 91 LEU A N 1
ATOM 686 C CA . LEU A 1 91 ? 5.722 0.515 9.725 1.00 97.12 91 LEU A CA 1
ATOM 687 C C . LEU A 1 91 ? 6.390 -0.872 9.707 1.00 97.12 91 LEU A C 1
ATOM 689 O O . LEU A 1 91 ? 7.201 -1.184 10.573 1.00 97.12 91 LEU A O 1
ATOM 693 N N . ASN A 1 92 ? 6.060 -1.711 8.721 1.00 94.88 92 ASN A N 1
ATOM 694 C CA . ASN A 1 92 ? 6.660 -3.039 8.563 1.00 94.88 92 ASN A CA 1
ATOM 695 C C . ASN A 1 92 ? 7.978 -2.995 7.769 1.00 94.88 92 ASN A C 1
ATOM 697 O O . ASN A 1 92 ? 9.046 -2.749 8.316 1.00 94.88 92 ASN A O 1
ATOM 701 N N . VAL A 1 93 ? 7.920 -3.244 6.455 1.00 95.75 93 VAL A N 1
ATOM 702 C CA . VAL A 1 93 ? 9.124 -3.492 5.641 1.00 95.75 93 VAL A CA 1
ATOM 703 C C . VAL A 1 93 ? 9.800 -2.198 5.183 1.00 95.75 93 VAL A C 1
ATOM 705 O O . VAL A 1 93 ? 11.021 -2.110 5.191 1.00 95.75 93 VAL A O 1
ATOM 708 N N . ASN A 1 94 ? 9.017 -1.195 4.776 1.00 96.19 94 ASN A N 1
ATOM 709 C CA . ASN A 1 94 ? 9.511 0.099 4.283 1.00 96.19 94 ASN A CA 1
ATOM 710 C C . ASN A 1 94 ? 9.153 1.235 5.249 1.00 96.19 94 ASN A C 1
ATOM 712 O O . ASN A 1 94 ? 8.705 2.294 4.818 1.00 96.19 94 ASN A O 1
ATOM 716 N N . ALA A 1 95 ? 9.324 1.003 6.553 1.00 96.94 95 ALA A N 1
ATOM 717 C CA . ALA A 1 95 ? 8.927 1.948 7.599 1.00 96.94 95 ALA A CA 1
ATOM 718 C C . ALA A 1 95 ? 9.570 3.339 7.442 1.00 96.94 95 ALA A C 1
ATOM 720 O O . ALA A 1 95 ? 8.924 4.340 7.721 1.00 96.94 95 ALA A O 1
ATOM 721 N N . GLU A 1 96 ? 10.804 3.401 6.932 1.00 97.31 96 GLU A N 1
ATOM 722 C CA . GLU A 1 96 ? 11.557 4.648 6.719 1.00 97.31 96 GLU A CA 1
ATOM 723 C C . GLU A 1 96 ? 11.207 5.377 5.410 1.00 97.31 96 GLU A C 1
ATOM 725 O O . GLU A 1 96 ? 11.734 6.456 5.136 1.00 97.31 96 GLU A O 1
ATOM 730 N N . ALA A 1 97 ? 10.333 4.814 4.567 1.00 97.38 97 ALA A N 1
ATOM 731 C CA . ALA A 1 97 ? 9.863 5.534 3.389 1.00 97.38 97 ALA A CA 1
ATOM 732 C C . ALA A 1 97 ? 9.071 6.776 3.845 1.00 97.38 97 ALA A C 1
ATOM 734 O O . ALA A 1 97 ? 8.158 6.618 4.657 1.00 97.38 97 ALA A O 1
ATOM 735 N N . PRO A 1 98 ? 9.367 7.997 3.351 1.00 96.75 98 PRO A N 1
ATOM 736 C CA . PRO A 1 98 ? 8.798 9.233 3.898 1.00 96.75 98 PRO A CA 1
ATOM 737 C C . PRO A 1 98 ? 7.268 9.246 3.995 1.00 96.75 98 PRO A C 1
ATOM 739 O O . PRO A 1 98 ? 6.706 9.787 4.947 1.00 96.75 98 PRO A O 1
ATOM 742 N N . GLU A 1 99 ? 6.595 8.653 3.013 1.00 96.50 99 GLU A N 1
ATOM 743 C CA . GLU A 1 99 ? 5.146 8.509 2.947 1.00 96.50 99 GLU A CA 1
ATOM 744 C C . GLU A 1 99 ? 4.626 7.592 4.063 1.00 96.50 99 GLU A C 1
ATOM 746 O O . GLU A 1 99 ? 3.688 7.952 4.772 1.00 96.50 99 GLU A O 1
ATOM 751 N N . PHE A 1 100 ? 5.254 6.431 4.261 1.00 97.62 100 PHE A N 1
ATOM 752 C CA . PHE A 1 100 ? 4.835 5.453 5.268 1.00 97.62 100 PHE A CA 1
ATOM 753 C C . PHE A 1 100 ? 5.227 5.877 6.683 1.00 97.62 100 PHE A C 1
ATOM 755 O O . PHE A 1 100 ? 4.401 5.772 7.588 1.00 97.62 100 PHE A O 1
ATOM 762 N N . ALA A 1 101 ? 6.426 6.434 6.865 1.00 97.88 101 ALA A N 1
ATOM 763 C CA . ALA A 1 101 ? 6.902 6.972 8.135 1.00 97.88 101 ALA A CA 1
ATOM 764 C C . ALA A 1 101 ? 5.958 8.058 8.666 1.00 97.88 101 ALA A C 1
ATOM 766 O O . ALA A 1 101 ? 5.558 8.045 9.832 1.00 97.88 101 ALA A O 1
ATOM 767 N N . ARG A 1 102 ? 5.554 8.993 7.793 1.00 97.56 102 ARG A N 1
ATOM 768 C CA . ARG A 1 102 ? 4.648 10.089 8.157 1.00 97.56 102 ARG A CA 1
ATOM 769 C C . ARG A 1 102 ? 3.279 9.572 8.579 1.00 97.56 102 ARG A C 1
ATOM 771 O O . ARG A 1 102 ? 2.781 9.986 9.625 1.00 97.56 102 ARG A O 1
ATOM 778 N N . THR A 1 103 ? 2.687 8.681 7.785 1.00 97.81 103 THR A N 1
ATOM 779 C CA . THR A 1 103 ? 1.364 8.123 8.082 1.00 97.81 103 THR A CA 1
ATOM 780 C C . THR A 1 103 ? 1.397 7.233 9.321 1.00 97.81 103 THR A C 1
ATOM 782 O O . THR A 1 103 ? 0.530 7.373 10.177 1.00 97.81 103 THR A O 1
ATOM 785 N N . GLY A 1 104 ? 2.434 6.412 9.503 1.00 97.44 104 GLY A N 1
ATOM 786 C CA . GLY A 1 104 ? 2.624 5.636 10.728 1.00 97.44 104 GLY A CA 1
ATOM 787 C C . GLY A 1 104 ? 2.739 6.520 11.974 1.00 97.44 104 GLY A C 1
ATOM 788 O O . GLY A 1 104 ? 2.059 6.272 12.965 1.00 97.44 104 GLY A O 1
ATOM 789 N N . ALA A 1 105 ? 3.509 7.612 11.911 1.00 97.50 105 ALA A N 1
ATOM 790 C CA . ALA A 1 105 ? 3.609 8.569 13.014 1.00 97.50 105 ALA A CA 1
ATOM 791 C C . ALA A 1 105 ? 2.283 9.300 13.299 1.00 97.50 105 ALA A C 1
ATOM 793 O O . ALA A 1 105 ? 2.009 9.660 14.442 1.00 97.50 105 ALA A O 1
ATOM 794 N N . GLN A 1 106 ? 1.466 9.555 12.274 1.00 96.81 106 GLN A N 1
ATOM 795 C CA . GLN A 1 106 ? 0.127 10.122 12.444 1.00 96.81 106 GLN A CA 1
ATOM 796 C C . GLN A 1 106 ? -0.818 9.139 13.133 1.00 96.81 106 GLN A C 1
ATOM 798 O O . GLN A 1 106 ? -1.454 9.523 14.111 1.00 96.81 106 GLN A O 1
ATOM 803 N N . LEU A 1 107 ? -0.843 7.887 12.678 1.00 97.19 107 LEU A N 1
ATOM 804 C CA . LEU A 1 107 ? -1.649 6.825 13.274 1.00 97.19 107 LEU A CA 1
ATOM 805 C C . LEU A 1 107 ? -1.269 6.576 14.740 1.00 97.19 107 LEU A C 1
ATOM 807 O O . LEU A 1 107 ? -2.148 6.465 15.579 1.00 97.19 107 LEU A O 1
ATOM 811 N N . MET A 1 108 ? 0.025 6.587 15.082 1.00 96.88 108 MET A N 1
ATOM 812 C CA . MET A 1 108 ? 0.483 6.477 16.478 1.00 96.88 108 MET A CA 1
ATOM 813 C C . MET A 1 108 ? -0.045 7.606 17.375 1.00 96.88 108 MET A C 1
ATOM 815 O O . MET A 1 108 ? -0.407 7.368 18.527 1.00 96.88 108 MET A O 1
ATOM 819 N N . ARG A 1 109 ? -0.098 8.845 16.863 1.00 95.62 109 ARG A N 1
ATOM 820 C CA . ARG A 1 109 ? -0.680 9.976 17.606 1.00 95.62 109 ARG A CA 1
ATOM 821 C C . ARG A 1 109 ? -2.191 9.829 17.777 1.00 95.62 109 ARG A C 1
ATOM 823 O O . ARG A 1 109 ? -2.702 10.210 18.822 1.00 95.62 109 ARG A O 1
ATOM 830 N N . GLN A 1 110 ? -2.884 9.307 16.765 1.00 91.12 110 GLN A N 1
ATOM 831 C CA . GLN A 1 110 ? -4.325 9.045 16.825 1.00 91.12 110 GLN A CA 1
ATOM 832 C C . GLN A 1 110 ? -4.644 7.947 17.842 1.00 91.12 110 GLN A C 1
ATOM 834 O O . GLN A 1 110 ? -5.460 8.173 18.725 1.00 91.12 110 GLN A O 1
ATOM 839 N N . ASP A 1 111 ? -3.917 6.832 17.793 1.00 92.12 111 ASP A N 1
ATOM 840 C CA . ASP A 1 111 ? -4.055 5.706 18.724 1.00 92.12 111 ASP A CA 1
ATOM 841 C C . ASP A 1 111 ? -3.855 6.131 20.190 1.00 92.12 111 ASP A C 1
ATOM 843 O O . ASP A 1 111 ? -4.642 5.782 21.067 1.00 92.12 111 ASP A O 1
ATOM 847 N N . SER A 1 112 ? -2.854 6.985 20.446 1.00 88.38 112 SER A N 1
ATOM 848 C CA . SER A 1 112 ? -2.611 7.542 21.786 1.00 88.38 112 SER A CA 1
ATOM 849 C C . SER A 1 112 ? -3.781 8.405 22.281 1.00 88.38 112 SER A C 1
ATOM 851 O O . SER A 1 112 ? -4.155 8.320 23.446 1.00 88.38 112 SER A O 1
ATOM 853 N N . ALA A 1 113 ? -4.382 9.214 21.400 1.00 83.69 113 ALA A N 1
ATOM 854 C CA . ALA A 1 113 ? -5.524 10.064 21.741 1.00 83.69 113 ALA A CA 1
ATOM 855 C C . ALA A 1 113 ? -6.831 9.264 21.924 1.00 83.69 113 ALA A C 1
ATOM 857 O O . ALA A 1 113 ? -7.668 9.630 22.746 1.00 83.69 113 ALA A O 1
ATOM 858 N N . GLU A 1 114 ? -7.011 8.170 21.179 1.00 77.62 114 GLU A N 1
ATOM 859 C CA . GLU A 1 114 ? -8.140 7.245 21.340 1.00 77.62 114 GLU A CA 1
ATOM 86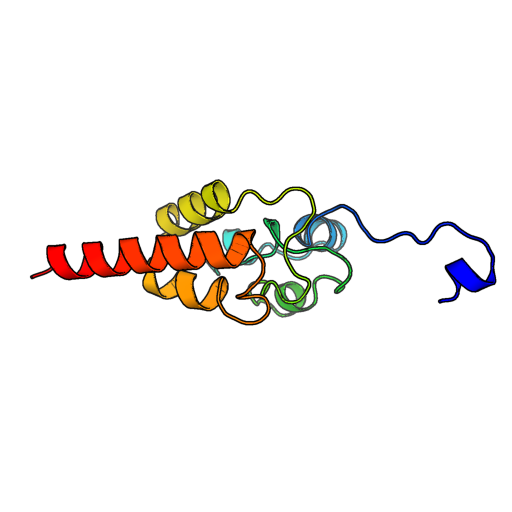0 C C . GLU A 1 114 ? -8.082 6.541 22.708 1.00 77.62 114 GLU A C 1
ATOM 862 O O . GLU A 1 114 ? -9.099 6.467 23.402 1.00 77.62 114 GLU A O 1
ATOM 867 N N . GLY A 1 115 ? -6.892 6.107 23.141 1.00 70.00 115 GLY A N 1
ATOM 868 C CA . GLY A 1 115 ? -6.677 5.488 24.454 1.00 70.00 115 GLY A CA 1
ATOM 869 C C . GLY A 1 115 ? -7.037 6.390 25.640 1.00 70.00 115 GLY A C 1
ATOM 870 O O . GLY A 1 115 ? -7.604 5.906 26.613 1.00 70.00 115 GLY A O 1
ATOM 871 N N . GLU A 1 116 ? -6.792 7.700 25.540 1.00 62.59 116 GLU A N 1
ATOM 872 C CA . GLU A 1 116 ? -7.148 8.686 26.579 1.00 62.59 116 GLU A CA 1
ATOM 873 C C . GLU A 1 116 ? -8.658 8.981 26.654 1.00 62.59 116 GLU A C 1
ATOM 875 O O . GLU A 1 116 ? -9.136 9.517 27.648 1.00 62.59 116 GLU A O 1
ATOM 880 N N . SER A 1 117 ? -9.420 8.654 25.605 1.00 55.97 117 SER A N 1
ATOM 881 C CA . SER A 1 117 ? -10.864 8.933 25.511 1.00 55.97 117 SER A CA 1
ATOM 882 C C . SER A 1 117 ? -11.766 7.797 26.010 1.00 55.97 117 SER A C 1
ATOM 884 O O . SER A 1 117 ? -12.981 7.975 26.134 1.00 55.97 117 SER A O 1
ATOM 886 N N . HIS A 1 118 ? -11.180 6.626 26.271 1.00 53.69 118 HIS A N 1
ATOM 887 C CA . HIS A 1 118 ? -11.872 5.421 26.732 1.00 53.69 118 HIS A CA 1
ATOM 888 C C . HIS A 1 118 ? -11.686 5.135 28.233 1.00 53.69 118 HIS A C 1
ATOM 890 O O . HIS A 1 118 ? -12.175 4.109 28.712 1.00 53.69 118 HIS A O 1
ATOM 896 N N . GLU A 1 119 ? -11.034 6.044 28.961 1.00 42.34 119 GLU A N 1
ATOM 897 C CA . GLU A 1 119 ? -10.877 6.043 30.424 1.00 42.34 119 GLU A CA 1
ATOM 898 C C . GLU A 1 119 ? -11.699 7.171 31.068 1.00 42.34 119 GLU A C 1
ATOM 900 O O . GLU A 1 119 ? -12.322 6.912 32.125 1.00 42.34 119 GLU A O 1
#

Radius of gyration: 16.15 Å; Cα contacts (8 Å, |Δi|>4): 178; chains: 1; bounding box: 37×26×56 Å

Mean predicted aligned error: 4.25 Å

Secondary structure (DSSP, 8-state):
-HHHHTTPPP----SBHHHHHHHTT---HHHHH-----TTTBBS-STTHHHHTT-----TT-B-SS--HHHHHHHHHHTT--HHHHHHHHTSTTTTSHHHHHHHHHHHHHHHHHHHH--

Foldseek 3Di:
DVCVVVVHDDDFDQAFQVVLCVVVVQDDLCVVPVAQACRRFAGDDPSNVQSNVSHHHQNQRHGHPDGDLVVSVVVSVVSPDALVRCLCSLCPRPCVRPSSVVSSVVSVVVNVVVVVVVD

Sequence (119 aa):
ISDKLHHRKFSVPDHSVCRDCKLQNIVCVSVARGIPCLGPLTQAGCGAICPRFHRGCYGCFGPCHQTNTDGLTDWLIKDGHSSAELIPLFLNVNAEAPEFARTGAQLMRQDSAEGESHE

Nearest PDB structures (foldseek):
  5odi-assembly1_E  TM=5.951E-01  e=2.727E-03  Methanothermococcus thermolithotrophicus DSM 2095

Solvent-accessible surface area (backbone atoms only — not comparable to full-atom values): 6722 Å² total; per-residue (Å²): 109,68,38,65,77,69,75,40,81,80,80,72,72,79,48,28,25,47,57,52,28,56,78,68,70,44,72,56,46,44,83,78,66,72,34,74,54,38,28,68,34,11,30,38,84,74,77,41,54,45,44,71,72,75,36,45,34,63,32,75,71,29,73,25,85,73,59,60,63,66,65,51,49,56,49,45,43,73,75,68,49,50,43,73,69,47,29,60,54,36,51,53,75,38,26,83,41,72,70,30,35,50,51,26,55,50,29,53,55,50,39,55,56,53,60,67,72,76,113

pLDDT: mean 93.35, std 9.02, range [42.34, 98.06]